Protein AF-A0A7V7E5R6-F1 (afdb_monomer)

pLDDT: mean 92.0, std 6.44, range [55.88, 97.94]

Structure (mmCIF, N/CA/C/O backbone):
data_AF-A0A7V7E5R6-F1
#
_entry.id   AF-A0A7V7E5R6-F1
#
loop_
_atom_site.group_PDB
_atom_site.id
_atom_site.type_symbol
_atom_site.label_atom_id
_atom_site.label_alt_id
_atom_site.label_comp_id
_atom_site.label_asym_id
_atom_site.label_entity_id
_atom_site.label_seq_id
_atom_site.pdbx_PDB_ins_code
_atom_site.Cartn_x
_atom_site.Cartn_y
_atom_site.Cartn_z
_atom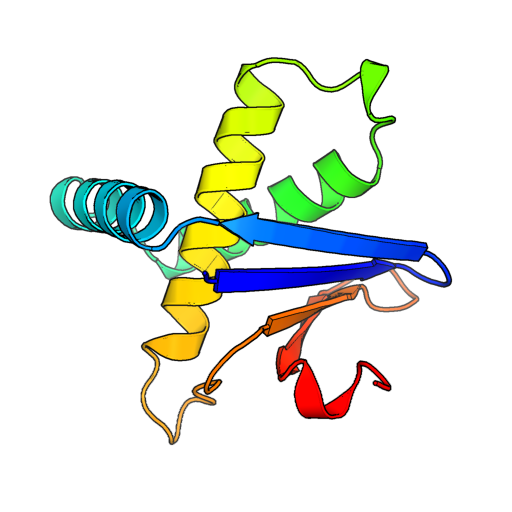_site.occupancy
_atom_site.B_iso_or_equiv
_atom_site.auth_seq_id
_atom_site.auth_comp_id
_atom_site.auth_asym_id
_atom_site.auth_atom_id
_atom_site.pdbx_PDB_model_num
ATOM 1 N N . MET A 1 1 ? 3.919 -10.373 8.459 1.00 89.12 1 MET A N 1
ATOM 2 C CA . MET A 1 1 ? 4.448 -9.548 7.360 1.00 89.12 1 MET A CA 1
ATOM 3 C C . MET A 1 1 ? 3.333 -9.365 6.356 1.00 89.12 1 MET A C 1
ATOM 5 O O . MET A 1 1 ? 2.629 -10.332 6.068 1.00 89.12 1 MET A O 1
ATOM 9 N N . LYS A 1 2 ? 3.126 -8.128 5.912 1.00 93.62 2 LYS A N 1
ATOM 10 C CA . LYS A 1 2 ? 2.133 -7.738 4.912 1.00 93.62 2 LYS A CA 1
ATOM 11 C C . LYS A 1 2 ? 2.857 -7.465 3.608 1.00 93.62 2 LYS A C 1
ATOM 13 O O . LYS A 1 2 ? 3.889 -6.796 3.639 1.00 93.62 2 LYS A O 1
ATOM 18 N N . THR A 1 3 ? 2.325 -7.952 2.495 1.00 96.00 3 THR A N 1
ATOM 19 C CA . THR A 1 3 ? 2.959 -7.741 1.195 1.00 96.00 3 THR A CA 1
ATOM 20 C C . THR A 1 3 ? 1.998 -7.085 0.216 1.00 96.00 3 THR A C 1
ATOM 22 O O . THR A 1 3 ? 0.843 -7.499 0.067 1.00 96.00 3 THR A O 1
ATOM 25 N N . VAL A 1 4 ? 2.501 -6.051 -0.456 1.00 95.38 4 VAL A N 1
ATOM 26 C CA . VAL A 1 4 ? 1.846 -5.410 -1.596 1.00 95.38 4 VAL A CA 1
ATOM 27 C C . VAL A 1 4 ? 2.807 -5.442 -2.771 1.00 95.38 4 VAL A C 1
ATOM 29 O O . VAL A 1 4 ? 3.980 -5.105 -2.636 1.00 95.38 4 VAL A O 1
ATOM 32 N N . TYR A 1 5 ? 2.303 -5.842 -3.927 1.00 95.19 5 TYR A N 1
ATOM 33 C CA . TYR A 1 5 ? 3.023 -5.775 -5.188 1.00 95.19 5 TYR A CA 1
ATOM 34 C C . TYR A 1 5 ? 2.467 -4.631 -6.027 1.00 95.19 5 TYR A C 1
ATOM 36 O O . TYR A 1 5 ? 1.256 -4.403 -6.024 1.00 95.19 5 TYR A O 1
ATOM 44 N N . PHE A 1 6 ? 3.323 -3.966 -6.792 1.00 93.94 6 PHE A N 1
ATOM 45 C CA . PHE A 1 6 ? 2.917 -3.028 -7.834 1.00 93.94 6 PHE A CA 1
ATOM 46 C C . PHE A 1 6 ? 3.435 -3.522 -9.184 1.00 93.94 6 PHE A C 1
ATOM 48 O O . PHE A 1 6 ? 4.587 -3.943 -9.286 1.00 93.94 6 PHE A O 1
ATOM 55 N N . LYS A 1 7 ? 2.581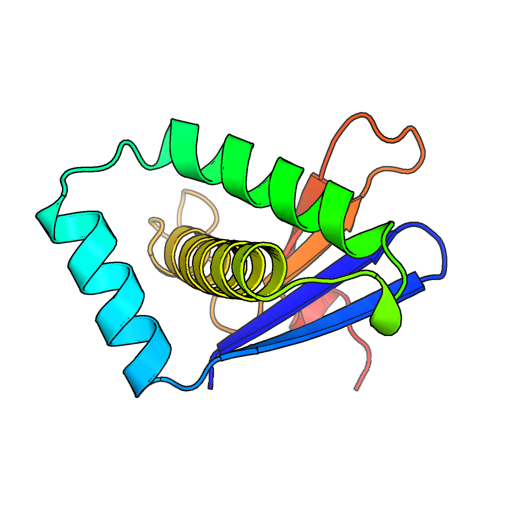 -3.519 -10.209 1.00 92.44 7 LYS A N 1
ATOM 56 C CA . LYS A 1 7 ? 2.904 -3.936 -11.576 1.00 92.44 7 LYS A CA 1
ATOM 57 C C . LYS A 1 7 ? 2.579 -2.827 -12.556 1.00 92.44 7 LYS A C 1
ATOM 59 O O . LYS A 1 7 ? 1.441 -2.367 -12.593 1.00 92.44 7 LYS A O 1
ATOM 64 N N . SER A 1 8 ? 3.551 -2.483 -13.394 1.00 89.31 8 SER A N 1
ATOM 65 C CA . SER A 1 8 ? 3.378 -1.557 -14.514 1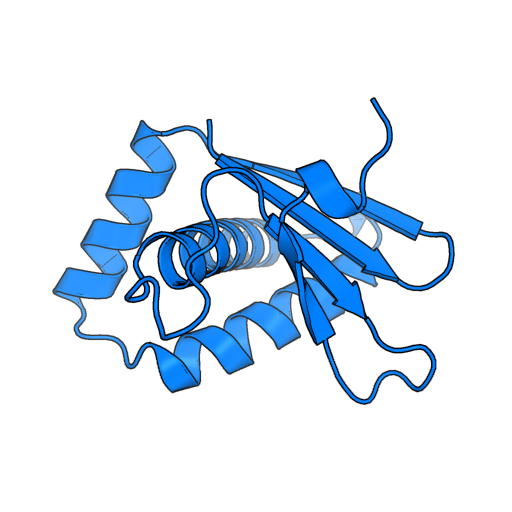.00 89.31 8 SER A CA 1
ATOM 66 C C . SER A 1 8 ? 4.110 -2.097 -15.741 1.00 89.31 8 SER A C 1
ATOM 68 O O . SER A 1 8 ? 5.336 -2.231 -15.752 1.00 89.31 8 SER A O 1
ATOM 70 N N . GLY A 1 9 ? 3.350 -2.480 -16.771 1.00 86.38 9 GLY A N 1
ATOM 71 C CA . GLY A 1 9 ? 3.892 -3.180 -17.937 1.00 86.38 9 GLY A CA 1
ATOM 72 C C . GLY A 1 9 ? 4.632 -4.466 -17.546 1.00 86.38 9 GLY A C 1
ATOM 73 O O . GLY A 1 9 ? 4.048 -5.363 -16.941 1.00 86.38 9 GLY A O 1
ATOM 74 N N . ASP A 1 10 ? 5.919 -4.546 -17.893 1.00 86.06 10 ASP A N 1
ATOM 75 C CA . ASP A 1 10 ? 6.795 -5.681 -17.562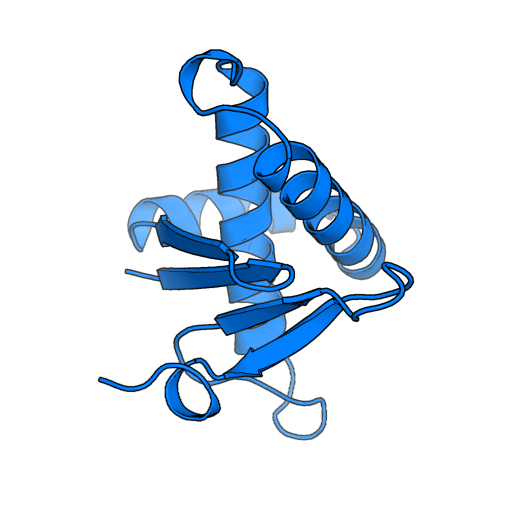 1.00 86.06 10 ASP A CA 1
ATOM 76 C C . ASP A 1 10 ? 7.519 -5.524 -16.206 1.00 86.06 10 ASP A C 1
ATOM 78 O O . ASP A 1 10 ? 8.265 -6.419 -15.801 1.00 86.06 10 ASP A O 1
ATOM 82 N N . ALA A 1 11 ? 7.351 -4.389 -15.519 1.00 87.38 11 ALA A N 1
ATOM 83 C CA . ALA A 1 11 ? 7.997 -4.113 -14.240 1.00 87.38 11 ALA A CA 1
ATOM 84 C C . ALA A 1 11 ? 7.132 -4.571 -13.054 1.00 87.38 11 ALA A C 1
ATOM 86 O O . ALA A 1 11 ? 5.902 -4.477 -13.080 1.00 87.38 11 ALA A O 1
ATOM 87 N N . GLU A 1 12 ? 7.795 -5.061 -12.004 1.00 91.31 12 GLU A N 1
ATOM 88 C CA . GLU A 1 12 ? 7.177 -5.526 -10.763 1.00 91.31 12 GLU A CA 1
ATOM 89 C C . GLU A 1 12 ? 8.006 -5.046 -9.567 1.00 91.31 12 GLU A C 1
ATOM 91 O O . GLU A 1 12 ? 9.219 -5.257 -9.518 1.00 91.31 12 GLU A O 1
ATOM 96 N N . TRP A 1 13 ? 7.330 -4.449 -8.590 1.00 92.19 13 TRP A N 1
ATOM 97 C CA . TRP A 1 13 ? 7.892 -4.062 -7.302 1.00 92.19 13 TRP A CA 1
ATOM 98 C C . TRP A 1 13 ? 7.187 -4.833 -6.193 1.00 92.19 13 TRP A C 1
ATOM 100 O O . TRP A 1 13 ? 5.976 -5.059 -6.256 1.00 92.19 13 TRP A O 1
ATOM 110 N N . LYS A 1 14 ? 7.946 -5.229 -5.170 1.00 94.38 14 LYS A N 1
ATOM 111 C CA . LYS A 1 14 ? 7.445 -5.938 -3.993 1.00 94.38 14 LYS A CA 1
ATOM 112 C C . LYS A 1 14 ? 7.763 -5.123 -2.748 1.00 94.38 14 LYS A C 1
ATOM 114 O O . LYS A 1 14 ? 8.932 -4.891 -2.452 1.00 94.38 14 LYS A O 1
ATOM 119 N N . TYR A 1 15 ? 6.727 -4.775 -2.000 1.00 93.94 15 TYR A N 1
ATOM 120 C CA . TYR A 1 15 ? 6.827 -4.052 -0.740 1.00 93.94 15 TYR A CA 1
ATOM 121 C C . TYR A 1 15 ? 6.425 -4.966 0.410 1.00 93.94 15 TYR A C 1
ATOM 123 O O . TYR A 1 15 ? 5.394 -5.641 0.350 1.00 93.94 15 TYR A O 1
ATOM 131 N N . GLU A 1 16 ? 7.243 -4.997 1.457 1.00 95.56 16 GLU A N 1
ATOM 132 C CA . GLU A 1 16 ? 7.031 -5.827 2.640 1.00 95.56 16 GLU A CA 1
ATOM 133 C C . GLU A 1 16 ? 7.031 -4.950 3.886 1.00 95.56 16 GLU A C 1
ATOM 135 O O . GLU A 1 16 ? 7.962 -4.180 4.098 1.00 95.56 16 GLU A O 1
ATOM 140 N N . ILE A 1 17 ? 5.990 -5.089 4.707 1.00 95.12 17 ILE A N 1
ATOM 141 C CA . ILE A 1 17 ? 5.840 -4.351 5.964 1.00 95.12 17 ILE A CA 1
ATOM 142 C C . ILE A 1 17 ? 5.714 -5.340 7.117 1.00 95.12 17 ILE A C 1
ATOM 144 O O . ILE A 1 17 ? 4.970 -6.330 7.048 1.00 95.12 17 ILE A O 1
ATOM 148 N N . ASP A 1 18 ? 6.446 -5.076 8.194 1.00 96.56 18 ASP A N 1
ATOM 149 C CA . ASP A 1 18 ? 6.357 -5.862 9.417 1.00 96.56 18 ASP A CA 1
ATOM 150 C C . ASP A 1 18 ? 5.021 -5.636 10.136 1.00 96.56 18 ASP A C 1
ATOM 152 O O . ASP A 1 18 ? 4.443 -4.554 10.107 1.00 96.56 18 ASP A O 1
ATOM 156 N N . ASP A 1 19 ? 4.511 -6.669 10.814 1.00 95.31 19 ASP A N 1
ATOM 157 C CA . ASP A 1 19 ? 3.172 -6.593 11.419 1.00 95.31 19 ASP A CA 1
ATOM 158 C C . ASP A 1 19 ? 3.085 -5.502 12.506 1.00 95.31 19 ASP A C 1
ATOM 160 O O . ASP A 1 19 ? 2.069 -4.825 12.613 1.00 95.31 19 ASP A O 1
ATOM 164 N N . GLU A 1 20 ? 4.156 -5.294 13.280 1.00 96.38 20 GLU A N 1
ATOM 165 C CA . GLU A 1 20 ? 4.199 -4.250 14.314 1.00 96.38 20 GLU A CA 1
ATOM 166 C C . GLU A 1 20 ? 4.195 -2.836 13.714 1.00 96.38 20 GLU A C 1
ATOM 168 O O . GLU A 1 20 ? 3.501 -1.958 14.222 1.00 96.38 20 GLU A O 1
ATOM 173 N N . GLU A 1 21 ? 4.944 -2.619 12.633 1.00 96.38 21 GLU A N 1
ATOM 174 C CA . GLU A 1 21 ? 4.991 -1.337 11.926 1.00 96.38 21 GLU A CA 1
ATOM 175 C C . GLU A 1 21 ? 3.647 -1.030 11.258 1.00 96.38 21 GLU A C 1
ATOM 177 O O . GLU A 1 21 ? 3.105 0.064 11.418 1.00 96.38 21 GLU A O 1
ATOM 182 N N . HIS A 1 22 ? 3.059 -2.029 10.596 1.00 97.31 22 HIS A N 1
ATOM 183 C CA . HIS A 1 22 ? 1.722 -1.934 10.025 1.00 97.31 22 HIS A CA 1
ATOM 184 C C . HIS A 1 22 ? 0.691 -1.491 11.068 1.00 97.31 22 HIS A C 1
ATOM 186 O O . HIS A 1 22 ? -0.019 -0.506 10.860 1.00 97.31 22 HIS A O 1
ATOM 192 N N . ASP A 1 23 ? 0.635 -2.186 12.207 1.00 97.56 23 ASP A N 1
ATOM 193 C CA . ASP A 1 23 ? -0.329 -1.895 13.268 1.00 97.56 23 ASP A CA 1
ATOM 194 C C . ASP A 1 23 ? -0.154 -0.467 13.821 1.00 97.56 23 ASP A C 1
ATOM 196 O O . ASP A 1 23 ? -1.146 0.211 14.094 1.00 97.56 23 ASP A O 1
ATOM 200 N N . GLN A 1 24 ? 1.08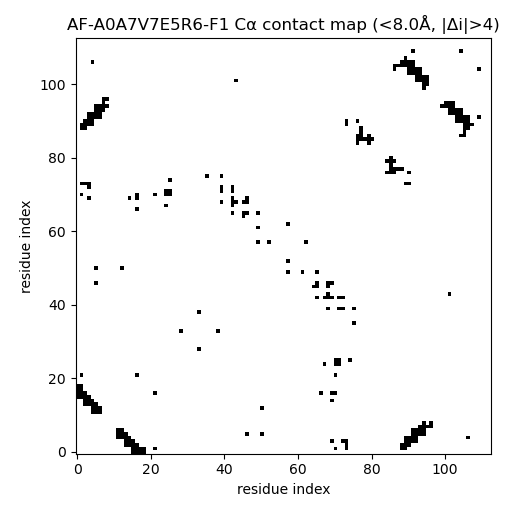7 0.020 13.949 1.00 97.56 24 GLN A N 1
ATOM 201 C CA . GLN A 1 24 ? 1.373 1.388 14.399 1.00 97.56 24 GLN A CA 1
ATOM 202 C C . GLN A 1 24 ? 0.886 2.444 13.400 1.00 97.56 24 GLN A C 1
ATOM 204 O O . GLN A 1 24 ? 0.241 3.412 13.806 1.00 97.56 24 GLN A O 1
ATOM 209 N N . ILE A 1 25 ? 1.154 2.244 12.107 1.00 97.50 25 ILE A N 1
ATOM 210 C CA . ILE A 1 25 ? 0.726 3.157 11.038 1.00 97.50 25 ILE A CA 1
ATOM 211 C C . ILE A 1 25 ? -0.801 3.240 10.992 1.00 97.50 25 ILE A C 1
ATOM 213 O O . ILE A 1 25 ? -1.369 4.331 11.039 1.00 97.50 25 ILE A O 1
ATOM 217 N N . ILE A 1 26 ? -1.477 2.089 10.950 1.00 97.50 26 ILE A N 1
ATOM 218 C CA . ILE A 1 26 ? -2.939 2.041 10.858 1.00 97.50 26 ILE A CA 1
ATOM 219 C C . ILE A 1 26 ? -3.593 2.651 12.096 1.00 97.50 26 ILE A C 1
ATOM 221 O O . ILE A 1 26 ? -4.578 3.379 11.971 1.00 97.50 26 ILE A O 1
ATOM 225 N N . GLN A 1 27 ? -3.045 2.399 13.288 1.00 97.44 27 GLN A N 1
ATOM 226 C CA . GLN A 1 27 ? -3.549 3.022 14.507 1.00 97.44 27 GLN A CA 1
ATOM 227 C C . GLN A 1 27 ? -3.439 4.553 14.439 1.00 97.44 27 GLN A C 1
ATOM 229 O O . GLN A 1 27 ? -4.400 5.231 14.793 1.00 97.44 27 GLN A O 1
ATOM 234 N N . GLY A 1 28 ? -2.323 5.088 13.930 1.00 96.94 28 GLY A N 1
ATOM 235 C CA . GLY A 1 28 ? -2.150 6.528 13.714 1.00 96.94 28 GLY A CA 1
ATOM 236 C C . GLY A 1 28 ? -3.201 7.117 12.770 1.00 96.94 28 GLY A C 1
ATOM 237 O O . GLY A 1 28 ? -3.875 8.078 13.126 1.00 96.94 28 GLY A O 1
ATOM 238 N N . ILE A 1 29 ? -3.419 6.479 11.616 1.00 95.75 29 ILE A N 1
ATOM 239 C CA . ILE A 1 29 ? -4.421 6.903 10.621 1.00 95.75 29 ILE A CA 1
ATOM 240 C C . ILE A 1 29 ? -5.838 6.917 11.219 1.00 95.75 29 ILE A C 1
ATOM 242 O O . ILE A 1 29 ? -6.620 7.841 10.986 1.00 95.75 29 ILE A O 1
ATOM 246 N N . ILE A 1 30 ? -6.187 5.891 12.003 1.00 95.25 30 ILE A N 1
ATOM 247 C CA . ILE A 1 30 ? -7.497 5.797 12.661 1.00 95.25 30 ILE A CA 1
ATOM 248 C C . ILE A 1 30 ? -7.662 6.894 13.717 1.00 95.25 30 ILE A C 1
ATOM 250 O O . ILE A 1 30 ? -8.735 7.496 13.802 1.00 95.25 30 ILE A O 1
ATOM 254 N N . ASP A 1 31 ? -6.629 7.143 14.523 1.00 96.75 31 ASP A N 1
ATOM 255 C CA . ASP A 1 31 ? -6.670 8.139 15.596 1.00 96.75 31 ASP A CA 1
ATOM 256 C C . ASP A 1 31 ? -6.768 9.572 15.053 1.00 96.75 31 ASP A C 1
ATOM 258 O O . ASP A 1 31 ? -7.458 10.406 15.650 1.00 96.75 31 ASP A O 1
ATOM 262 N N . ASP A 1 32 ? -6.158 9.835 13.896 1.00 95.06 32 ASP A N 1
ATOM 263 C CA . ASP A 1 32 ? -6.235 11.121 13.198 1.00 95.06 32 ASP A CA 1
ATOM 264 C C . ASP A 1 32 ? -7.595 11.351 12.513 1.00 95.06 32 ASP A C 1
ATOM 266 O O . ASP A 1 32 ? -7.966 12.491 12.219 1.00 95.06 32 ASP A O 1
ATOM 270 N N . GLY A 1 33 ? -8.394 10.292 12.334 1.00 92.62 33 GLY A N 1
ATOM 271 C CA . GLY A 1 33 ? -9.727 10.370 11.736 1.00 92.62 33 GLY A CA 1
ATOM 272 C C . GLY A 1 33 ? -9.698 10.639 10.231 1.00 92.62 33 GLY A C 1
ATOM 273 O O . GLY A 1 33 ? -10.605 11.300 9.719 1.00 92.62 33 GLY A O 1
ATOM 274 N N . THR A 1 34 ? -8.661 10.152 9.550 1.00 93.19 34 THR A N 1
ATOM 275 C CA . THR A 1 34 ? -8.443 10.313 8.108 1.00 93.19 34 THR A CA 1
ATOM 276 C C . THR A 1 34 ? -9.614 9.768 7.283 1.00 93.19 34 THR A C 1
ATOM 278 O O . THR A 1 34 ? -10.233 8.763 7.646 1.00 93.19 34 THR A O 1
ATOM 281 N N . ASP A 1 35 ? -9.919 10.418 6.156 1.00 95.12 35 ASP A N 1
ATOM 282 C CA . ASP A 1 35 ? -10.871 9.897 5.174 1.00 95.12 35 ASP A CA 1
ATOM 283 C C . ASP A 1 35 ? -10.211 8.779 4.355 1.00 95.12 35 ASP A C 1
ATOM 285 O O . ASP A 1 35 ? -9.227 8.990 3.652 1.00 95.12 35 ASP A O 1
ATOM 289 N N . PHE A 1 36 ? -10.739 7.561 4.471 1.00 94.19 36 PHE A N 1
ATOM 290 C CA . PHE A 1 36 ? -10.143 6.380 3.847 1.00 94.19 36 PHE A CA 1
ATOM 291 C C . PHE A 1 36 ? -10.350 6.341 2.328 1.00 94.19 36 PHE A C 1
ATOM 293 O O . PHE A 1 36 ? -9.605 5.641 1.649 1.00 94.19 36 PHE A O 1
ATOM 300 N N . GLU A 1 37 ? -11.372 7.012 1.788 1.00 93.19 37 GLU A N 1
ATOM 301 C CA . GLU A 1 37 ? -11.574 7.059 0.334 1.00 93.19 37 GLU A CA 1
ATOM 302 C C . GLU A 1 37 ? -10.553 8.004 -0.307 1.00 93.19 37 GLU A C 1
ATOM 304 O O . GLU A 1 37 ? -9.875 7.605 -1.250 1.00 93.19 37 GLU A O 1
ATOM 309 N N . GLU A 1 38 ? -10.369 9.195 0.268 1.00 94.19 38 GLU A N 1
ATOM 310 C CA . GLU A 1 38 ? -9.342 10.158 -0.161 1.00 94.19 38 GLU A CA 1
ATOM 311 C C . GLU A 1 38 ? -7.935 9.564 -0.009 1.00 94.19 38 GLU A C 1
ATOM 313 O O . GLU A 1 38 ? -7.165 9.533 -0.966 1.00 94.19 38 GLU A O 1
ATOM 318 N N . MET A 1 39 ? -7.641 8.964 1.149 1.00 96.12 39 MET A N 1
ATOM 319 C CA . MET A 1 39 ? -6.340 8.344 1.400 1.00 96.12 39 MET A CA 1
ATOM 320 C C . MET A 1 39 ? -6.043 7.176 0.452 1.00 96.12 39 MET A C 1
ATOM 322 O O . MET A 1 39 ? -4.880 6.937 0.133 1.00 96.12 39 MET A O 1
ATOM 326 N N . LEU A 1 40 ? -7.058 6.438 -0.014 1.00 95.81 40 LEU A N 1
ATOM 327 C CA . LEU A 1 40 ? -6.854 5.386 -1.012 1.00 95.81 40 LEU A CA 1
ATOM 328 C C . LEU A 1 40 ? -6.416 5.969 -2.352 1.00 95.81 40 LEU A C 1
ATOM 330 O O . LEU A 1 40 ? -5.476 5.448 -2.946 1.00 95.81 40 LEU A O 1
ATOM 334 N N . GLU A 1 41 ? -7.093 7.015 -2.824 1.00 94.38 41 GLU A N 1
ATOM 335 C CA . GLU A 1 41 ? -6.751 7.677 -4.085 1.00 94.38 41 GLU A CA 1
ATOM 336 C C . GLU A 1 41 ? -5.329 8.253 -4.026 1.00 94.38 41 GLU A C 1
ATOM 338 O O . GLU A 1 41 ? -4.518 7.957 -4.905 1.00 94.38 41 GLU A O 1
ATOM 343 N N . GLU A 1 42 ? -4.995 8.959 -2.943 1.00 95.38 42 GLU A N 1
ATOM 344 C CA . GLU A 1 42 ? -3.653 9.505 -2.705 1.00 95.38 42 GLU A CA 1
ATOM 345 C C . GLU A 1 42 ? -2.586 8.405 -2.618 1.00 95.38 42 GLU A C 1
ATOM 347 O O . GLU A 1 42 ? -1.551 8.492 -3.272 1.00 95.38 42 GLU A O 1
ATOM 352 N N . SER A 1 43 ? -2.842 7.322 -1.875 1.00 96.56 43 SER A N 1
ATOM 353 C CA . SER A 1 43 ? -1.877 6.221 -1.717 1.00 96.56 43 SER A CA 1
ATOM 354 C C . SER A 1 43 ? -1.565 5.523 -3.046 1.00 96.56 43 SER A C 1
ATOM 356 O O . SER A 1 43 ? -0.445 5.054 -3.262 1.00 96.56 43 SER A O 1
ATOM 358 N N . LEU A 1 44 ? -2.553 5.420 -3.943 1.00 94.25 44 LEU A N 1
ATOM 359 C CA . LEU A 1 44 ? -2.354 4.856 -5.279 1.00 94.25 44 LEU A CA 1
ATOM 360 C C . LEU A 1 44 ? -1.536 5.796 -6.174 1.00 94.25 44 LEU A C 1
ATOM 362 O O . LEU A 1 44 ? -0.694 5.313 -6.932 1.00 94.25 44 LEU A O 1
ATOM 366 N N . GLU A 1 45 ? -1.759 7.109 -6.081 1.00 93.06 45 GLU A N 1
ATOM 367 C CA . GLU A 1 45 ? -0.959 8.121 -6.785 1.00 93.06 45 GLU A CA 1
ATOM 368 C C . GLU A 1 45 ? 0.495 8.114 -6.298 1.00 93.06 45 GLU A C 1
ATOM 370 O O . GLU A 1 45 ? 1.404 7.982 -7.115 1.00 93.06 45 GLU A O 1
ATOM 375 N N . ILE A 1 46 ? 0.713 8.112 -4.979 1.00 93.94 46 ILE A N 1
ATOM 376 C CA . ILE A 1 46 ? 2.043 8.030 -4.359 1.00 93.94 46 ILE A CA 1
ATOM 377 C C . ILE A 1 46 ? 2.801 6.795 -4.850 1.00 93.94 46 ILE A C 1
ATOM 379 O O . ILE A 1 46 ? 3.943 6.899 -5.292 1.00 93.94 46 ILE A O 1
ATOM 383 N N . LEU A 1 47 ? 2.181 5.610 -4.814 1.00 92.44 47 LEU A N 1
ATOM 384 C CA . LEU A 1 47 ? 2.853 4.394 -5.277 1.00 92.44 47 LEU A CA 1
ATOM 385 C C . LEU A 1 47 ? 3.211 4.440 -6.759 1.00 92.44 47 LEU A C 1
ATOM 387 O O . LEU A 1 47 ? 4.265 3.935 -7.146 1.00 92.44 47 LEU A O 1
ATOM 391 N N . ARG A 1 48 ? 2.358 5.052 -7.580 1.00 90.19 48 ARG A N 1
ATOM 392 C CA . ARG A 1 48 ? 2.645 5.244 -8.998 1.00 90.19 48 ARG A CA 1
ATOM 393 C C . ARG A 1 48 ? 3.849 6.161 -9.190 1.00 90.19 48 ARG A C 1
ATOM 395 O O . ARG A 1 48 ? 4.769 5.784 -9.915 1.00 90.19 48 ARG A O 1
ATOM 402 N N . ASP A 1 49 ? 3.863 7.311 -8.528 1.00 90.56 49 ASP A N 1
ATOM 403 C CA . ASP A 1 49 ? 4.951 8.283 -8.631 1.00 90.56 49 ASP A CA 1
ATOM 404 C C . ASP A 1 49 ? 6.275 7.680 -8.157 1.00 90.56 49 ASP A C 1
ATOM 406 O O . ASP A 1 49 ? 7.280 7.756 -8.862 1.00 90.56 49 ASP A O 1
ATOM 410 N N . ILE A 1 50 ? 6.257 6.974 -7.026 1.00 90.69 50 ILE A N 1
ATOM 411 C CA . ILE A 1 50 ? 7.446 6.329 -6.470 1.00 90.69 50 ILE A CA 1
ATOM 412 C C . ILE A 1 50 ? 7.937 5.177 -7.350 1.00 90.69 50 ILE A C 1
ATOM 414 O O . ILE A 1 50 ? 9.140 5.007 -7.514 1.00 90.69 50 ILE A O 1
ATOM 418 N N . SER A 1 51 ? 7.042 4.400 -7.969 1.00 86.25 51 SER A N 1
ATOM 419 C CA . SER A 1 51 ? 7.454 3.340 -8.904 1.00 86.25 51 SER A CA 1
ATOM 420 C C . SER A 1 51 ? 8.187 3.877 -10.142 1.00 86.25 51 SER A C 1
ATOM 422 O O . SER A 1 51 ? 8.922 3.137 -10.796 1.00 86.25 51 SER A O 1
ATOM 424 N N . ALA A 1 52 ? 8.002 5.161 -10.464 1.00 86.56 52 ALA A N 1
ATOM 425 C CA . ALA A 1 52 ? 8.687 5.826 -11.562 1.00 86.56 52 ALA A CA 1
ATOM 426 C C . ALA A 1 52 ? 10.055 6.414 -11.166 1.00 86.56 52 ALA A C 1
ATOM 428 O O . ALA A 1 52 ? 10.802 6.813 -12.063 1.00 86.56 52 ALA A O 1
ATOM 429 N N . LEU A 1 53 ? 10.381 6.471 -9.868 1.00 87.31 53 LEU A N 1
ATOM 430 C CA . LEU A 1 53 ? 11.673 6.933 -9.358 1.00 87.31 53 LEU A CA 1
ATOM 431 C C . LEU A 1 53 ? 12.701 5.796 -9.342 1.00 87.31 53 LEU A C 1
ATOM 433 O O . LEU A 1 53 ? 12.373 4.632 -9.093 1.00 87.31 53 LEU A O 1
ATOM 437 N N . GLU A 1 54 ? 13.969 6.132 -9.584 1.00 84.25 54 GLU A N 1
ATOM 438 C CA . GLU A 1 54 ? 15.067 5.202 -9.301 1.00 84.25 54 GLU A CA 1
ATOM 439 C C . GLU A 1 54 ? 15.304 5.116 -7.777 1.00 84.25 54 GLU A C 1
ATOM 441 O O . GLU A 1 54 ? 15.074 6.074 -7.039 1.00 84.25 54 GLU A O 1
ATOM 446 N N . GLU A 1 55 ? 15.767 3.964 -7.272 1.00 77.00 55 GLU A N 1
ATOM 447 C CA . GLU A 1 55 ? 15.941 3.746 -5.821 1.00 77.00 55 GLU A CA 1
ATOM 448 C C . GLU A 1 55 ? 16.886 4.768 -5.156 1.00 77.00 55 GLU A C 1
ATOM 450 O O . GLU A 1 55 ? 16.738 5.064 -3.973 1.00 77.00 55 GLU A O 1
ATOM 455 N N . ASP A 1 56 ? 17.869 5.305 -5.885 1.00 86.38 56 ASP A N 1
ATOM 456 C CA . ASP A 1 56 ? 18.802 6.322 -5.389 1.00 86.38 56 ASP A CA 1
ATOM 457 C C . ASP A 1 56 ? 18.274 7.761 -5.493 1.00 86.38 56 ASP A C 1
ATOM 459 O O . ASP A 1 56 ? 18.919 8.683 -4.983 1.00 86.38 56 ASP A O 1
ATOM 463 N N . GLU A 1 57 ? 17.108 7.949 -6.114 1.00 90.25 57 GLU A N 1
ATOM 464 C CA . GLU A 1 57 ? 16.391 9.224 -6.172 1.00 90.25 57 GLU A CA 1
ATOM 465 C C . GLU A 1 57 ? 15.397 9.391 -5.015 1.00 90.25 57 GLU A C 1
ATOM 467 O O . GLU A 1 57 ? 15.045 10.527 -4.708 1.00 90.25 57 GLU A O 1
ATOM 472 N N . MET A 1 58 ? 15.002 8.298 -4.348 1.00 90.62 58 MET A N 1
ATOM 473 C CA . MET A 1 58 ? 14.078 8.331 -3.211 1.00 90.62 58 MET A CA 1
ATOM 474 C C . MET A 1 58 ? 14.719 8.952 -1.969 1.00 90.62 58 MET A C 1
ATOM 476 O O . MET A 1 58 ? 15.715 8.440 -1.437 1.00 90.62 58 MET A O 1
ATOM 480 N N . ASP A 1 59 ? 14.107 10.014 -1.452 1.00 93.06 59 ASP A N 1
ATOM 481 C CA . ASP A 1 59 ? 14.492 10.594 -0.172 1.00 93.06 59 ASP A CA 1
ATOM 482 C C . ASP A 1 59 ? 13.776 9.933 1.025 1.00 93.06 59 ASP A C 1
ATOM 484 O O . ASP A 1 59 ? 13.116 8.898 0.903 1.00 93.06 59 ASP A O 1
ATOM 488 N N . GLU A 1 60 ? 14.022 10.451 2.232 1.00 93.50 60 GLU A N 1
ATOM 489 C CA . GLU A 1 60 ? 13.425 9.910 3.461 1.00 93.50 60 GLU A CA 1
ATOM 490 C C . GLU A 1 60 ? 11.905 10.118 3.492 1.00 93.50 60 GLU A C 1
ATOM 492 O O . GLU A 1 60 ? 11.191 9.242 3.978 1.00 93.50 60 GLU A O 1
ATOM 497 N N . ASP A 1 61 ? 11.413 11.232 2.945 1.00 94.44 61 ASP A N 1
ATOM 498 C CA . ASP A 1 61 ? 9.986 11.540 2.923 1.00 94.44 61 ASP A CA 1
ATOM 499 C C . ASP A 1 61 ? 9.275 10.604 1.927 1.00 94.44 61 ASP A C 1
ATOM 501 O O . ASP A 1 61 ? 8.269 9.992 2.287 1.00 94.44 61 ASP A O 1
ATOM 505 N N . ASP A 1 62 ? 9.867 10.353 0.751 1.00 94.38 62 ASP A N 1
ATOM 506 C CA . ASP A 1 62 ? 9.343 9.384 -0.228 1.00 94.38 62 ASP A CA 1
ATOM 507 C C . ASP A 1 62 ? 9.222 7.968 0.366 1.00 94.38 62 ASP A C 1
ATOM 509 O O . ASP A 1 62 ? 8.244 7.249 0.145 1.00 94.38 62 ASP A O 1
ATOM 513 N N . GLN A 1 63 ? 10.219 7.538 1.145 1.00 92.75 63 GLN A N 1
ATOM 514 C CA . GLN A 1 63 ? 10.209 6.222 1.794 1.00 92.75 63 GLN A CA 1
ATOM 515 C C . GLN A 1 63 ? 9.111 6.117 2.858 1.00 92.75 63 GLN A C 1
ATOM 517 O O . GLN A 1 63 ? 8.460 5.073 2.984 1.00 92.75 63 GLN A O 1
ATOM 522 N N . ILE A 1 64 ? 8.891 7.190 3.620 1.00 94.88 64 ILE A N 1
ATOM 523 C CA . ILE A 1 64 ? 7.815 7.264 4.611 1.00 94.88 64 ILE A CA 1
ATOM 524 C C . ILE A 1 64 ? 6.459 7.200 3.903 1.00 94.88 64 ILE A C 1
ATOM 526 O O . ILE A 1 64 ? 5.628 6.365 4.270 1.00 94.88 64 ILE A O 1
ATOM 530 N N . ASP A 1 65 ? 6.258 8.006 2.861 1.00 95.75 65 ASP A N 1
ATOM 531 C CA . ASP A 1 65 ? 5.008 8.060 2.101 1.00 95.75 65 ASP A CA 1
ATOM 532 C C . ASP A 1 65 ? 4.699 6.716 1.426 1.00 95.75 65 ASP A C 1
ATOM 534 O O . ASP A 1 65 ? 3.564 6.231 1.500 1.00 95.75 65 ASP A O 1
ATOM 538 N N . GLN A 1 66 ? 5.709 6.040 0.862 1.00 95.00 66 GLN A N 1
ATOM 539 C CA . GLN A 1 66 ? 5.578 4.669 0.359 1.00 95.00 66 GLN A CA 1
ATOM 540 C C . GLN A 1 66 ? 5.118 3.712 1.459 1.00 95.00 66 GLN A C 1
ATOM 542 O O . GLN A 1 66 ? 4.164 2.957 1.267 1.00 95.00 66 GLN A O 1
ATOM 547 N N . THR A 1 67 ? 5.789 3.726 2.610 1.00 96.31 67 THR A N 1
ATOM 548 C CA . THR A 1 67 ? 5.516 2.788 3.706 1.00 96.31 67 THR A CA 1
ATOM 549 C C . THR A 1 67 ? 4.096 2.969 4.241 1.00 96.31 67 THR A C 1
ATOM 551 O O . THR A 1 67 ? 3.362 1.992 4.424 1.00 96.31 67 THR A O 1
ATOM 554 N N . VAL A 1 68 ? 3.667 4.220 4.428 1.00 97.19 68 VAL A N 1
ATOM 555 C CA . VAL A 1 68 ? 2.303 4.553 4.851 1.00 97.19 68 VAL A CA 1
ATOM 556 C C . VAL A 1 68 ? 1.283 4.100 3.806 1.00 97.19 68 VAL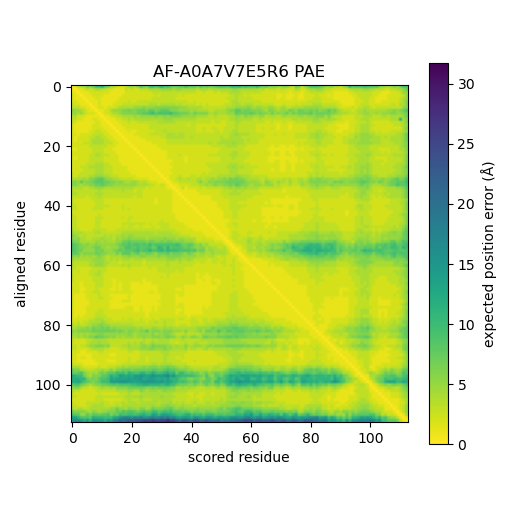 A C 1
ATOM 558 O O . VAL A 1 68 ? 0.326 3.407 4.160 1.00 97.19 68 VAL A O 1
ATOM 561 N N . SER A 1 69 ? 1.518 4.408 2.529 1.00 97.12 69 SER A N 1
ATOM 562 C CA . SER A 1 69 ? 0.627 4.053 1.417 1.00 97.12 69 SER A CA 1
ATOM 563 C C . SER A 1 69 ? 0.461 2.540 1.274 1.00 97.12 69 SER A C 1
ATOM 565 O O . SER A 1 69 ? -0.658 2.032 1.213 1.00 97.12 69 SER A O 1
ATOM 567 N N . VAL A 1 70 ? 1.563 1.786 1.293 1.00 96.69 70 VAL A N 1
ATOM 568 C CA . VAL A 1 70 ? 1.557 0.316 1.220 1.00 96.69 70 VAL A CA 1
ATOM 569 C C . VAL A 1 70 ? 0.805 -0.284 2.406 1.00 96.69 70 VAL A C 1
ATOM 571 O O . VAL A 1 70 ? -0.033 -1.174 2.225 1.00 96.69 70 VAL A O 1
ATOM 574 N N . SER A 1 71 ? 1.071 0.214 3.617 1.00 97.62 71 SER A N 1
ATOM 575 C CA . SER A 1 71 ? 0.406 -0.250 4.835 1.00 97.62 71 SER A CA 1
ATOM 576 C C . SER A 1 71 ? -1.101 -0.015 4.757 1.00 97.62 71 SER A C 1
ATOM 578 O O . SER A 1 71 ? -1.896 -0.935 4.987 1.00 97.62 71 SER A O 1
ATOM 580 N N . PHE A 1 72 ? -1.497 1.196 4.363 1.00 97.94 72 PHE A N 1
ATOM 581 C CA . PHE A 1 72 ? -2.890 1.584 4.225 1.00 97.94 72 PHE A CA 1
ATOM 582 C C . PHE A 1 72 ? -3.614 0.769 3.152 1.00 97.94 72 PHE A C 1
ATOM 584 O O . PHE A 1 72 ? -4.674 0.213 3.431 1.00 97.94 72 PHE A O 1
ATOM 591 N N . ILE A 1 73 ? -3.037 0.626 1.957 1.00 97.38 73 ILE A N 1
ATOM 592 C CA . ILE A 1 7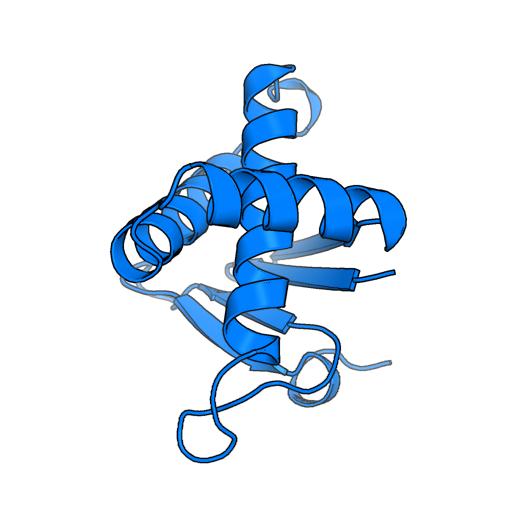3 ? -3.631 -0.142 0.856 1.00 97.38 73 ILE A CA 1
ATOM 593 C C . ILE A 1 73 ? -3.864 -1.591 1.281 1.00 97.38 73 ILE A C 1
ATOM 595 O O . ILE A 1 73 ? -4.971 -2.116 1.114 1.00 97.38 73 ILE A O 1
ATOM 599 N N . TRP A 1 74 ? -2.859 -2.233 1.888 1.00 97.81 74 TRP A N 1
ATOM 600 C CA . TRP A 1 74 ? -3.020 -3.593 2.393 1.00 97.81 74 TRP A CA 1
ATOM 601 C C . TRP A 1 74 ? -4.169 -3.670 3.405 1.00 97.81 74 TRP A C 1
ATOM 603 O O . TRP A 1 74 ? -5.043 -4.537 3.281 1.00 97.81 74 TRP A O 1
ATOM 613 N N . HIS A 1 75 ? -4.196 -2.743 4.374 1.00 97.31 75 HIS A N 1
ATOM 614 C CA . HIS A 1 75 ? -5.231 -2.684 5.405 1.00 97.31 75 HIS A CA 1
ATOM 615 C C . HIS A 1 75 ? -6.623 -2.497 4.812 1.00 97.31 75 HIS A C 1
ATOM 617 O O . HIS A 1 75 ? -7.550 -3.213 5.193 1.00 97.31 75 HIS A O 1
ATOM 623 N N . TYR A 1 76 ? -6.771 -1.546 3.890 1.00 96.94 76 TYR A N 1
ATOM 624 C CA . TYR A 1 76 ? -8.038 -1.170 3.288 1.00 96.94 76 TYR A CA 1
ATOM 625 C C . TYR A 1 76 ? -8.701 -2.399 2.669 1.00 96.94 76 TYR A C 1
ATOM 627 O O . TYR A 1 76 ? -9.772 -2.816 3.118 1.00 96.94 76 TYR A O 1
ATOM 635 N N . PHE A 1 77 ? -8.024 -3.062 1.726 1.00 96.62 77 PHE A N 1
ATOM 636 C CA . PHE A 1 77 ? -8.596 -4.205 1.012 1.00 96.62 77 PHE A CA 1
ATOM 637 C C . PHE A 1 77 ? -8.756 -5.458 1.881 1.00 96.62 77 PHE A C 1
ATOM 639 O O . PHE A 1 77 ? -9.700 -6.220 1.661 1.00 96.62 77 PHE A O 1
ATOM 646 N N . ASN A 1 78 ? -7.913 -5.663 2.899 1.00 96.56 78 ASN A N 1
ATOM 647 C CA . ASN A 1 78 ? -8.078 -6.783 3.835 1.00 96.56 78 ASN A CA 1
ATOM 648 C C . ASN A 1 78 ? -9.194 -6.551 4.875 1.00 96.56 78 ASN A C 1
ATOM 650 O O . ASN A 1 78 ? -9.757 -7.510 5.416 1.00 96.56 78 ASN A O 1
ATOM 654 N N . SER A 1 79 ? -9.575 -5.295 5.122 1.00 95.06 79 SER A N 1
ATOM 655 C CA . SER A 1 79 ? -10.590 -4.926 6.119 1.00 95.06 79 SER A CA 1
ATOM 656 C C . SER A 1 79 ? -11.999 -4.747 5.544 1.00 95.06 79 SER A C 1
ATOM 658 O O . SER A 1 79 ? -12.976 -4.815 6.300 1.00 95.06 79 SER A O 1
ATOM 660 N N . LEU A 1 8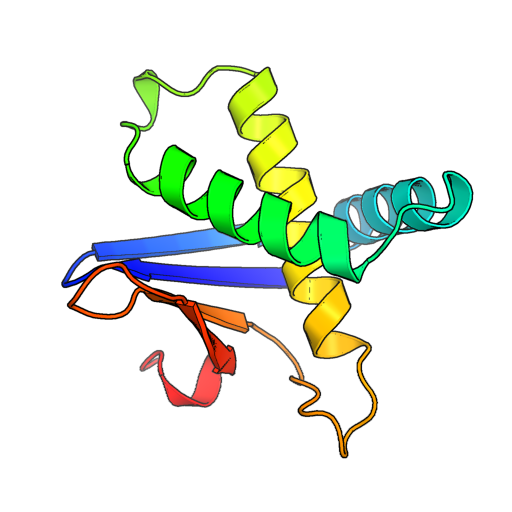0 ? -12.147 -4.584 4.222 1.00 94.50 80 LEU A N 1
ATOM 661 C CA . LEU A 1 80 ? -13.454 -4.465 3.560 1.00 94.50 80 LEU A CA 1
ATOM 662 C C . LEU A 1 80 ? -14.406 -5.620 3.927 1.00 94.50 80 LEU A C 1
ATOM 664 O O . LEU A 1 80 ? -13.963 -6.726 4.222 1.00 94.50 80 LEU A O 1
ATOM 668 N N . PRO A 1 81 ? -15.734 -5.439 3.909 1.00 94.50 81 PRO A N 1
ATOM 669 C CA . PRO A 1 81 ? -16.676 -6.560 3.922 1.00 94.50 81 PRO A CA 1
ATOM 670 C C . PRO A 1 81 ? -16.434 -7.523 2.747 1.00 94.50 81 PRO A C 1
ATOM 672 O O . PRO A 1 81 ? -16.029 -7.095 1.666 1.00 94.50 81 PRO A O 1
ATOM 675 N N . ILE A 1 82 ? -16.720 -8.818 2.924 1.00 89.06 82 ILE A N 1
ATOM 676 C CA . ILE A 1 82 ? -16.488 -9.843 1.883 1.00 89.06 82 ILE A CA 1
ATOM 677 C C . ILE A 1 82 ? -17.226 -9.480 0.588 1.00 89.06 82 ILE A C 1
ATOM 679 O O . ILE A 1 82 ? -16.662 -9.549 -0.499 1.00 89.06 82 ILE A O 1
ATOM 683 N N . GLU A 1 83 ? -18.471 -9.023 0.702 1.00 92.06 83 GLU A N 1
ATOM 684 C CA . GLU A 1 83 ? -19.309 -8.594 -0.419 1.00 92.06 83 GLU A CA 1
ATOM 685 C C . GLU A 1 83 ? -18.807 -7.335 -1.141 1.00 92.06 83 GLU A C 1
ATOM 687 O O . GLU A 1 83 ? -19.278 -7.037 -2.236 1.00 92.06 83 GLU A O 1
ATOM 692 N N . LYS A 1 84 ? -17.863 -6.604 -0.538 1.00 90.62 84 LYS A N 1
ATOM 693 C CA . LYS A 1 84 ? -17.216 -5.423 -1.116 1.00 90.62 84 LYS A CA 1
ATOM 694 C C . LYS A 1 84 ? -15.833 -5.723 -1.705 1.00 90.62 84 LYS A C 1
ATOM 696 O O . LYS A 1 84 ? -15.130 -4.789 -2.062 1.00 90.62 84 LYS A O 1
ATOM 701 N N . GLY A 1 85 ? -15.459 -6.998 -1.828 1.00 88.38 85 GLY A N 1
ATOM 702 C CA . GLY A 1 85 ? -14.202 -7.394 -2.464 1.00 88.38 85 GLY A CA 1
ATOM 703 C C . GLY A 1 85 ? -13.020 -7.484 -1.505 1.00 88.38 85 GLY A C 1
ATOM 704 O O . GLY A 1 85 ? -11.904 -7.168 -1.899 1.00 88.38 85 GLY A O 1
ATOM 705 N N . ARG A 1 86 ? -13.251 -7.923 -0.257 1.00 95.38 86 ARG A N 1
ATOM 706 C CA . ARG A 1 86 ? -12.160 -8.241 0.676 1.00 95.38 86 ARG A CA 1
ATOM 707 C C . ARG A 1 86 ? -11.112 -9.137 0.012 1.00 95.38 86 ARG A C 1
ATOM 709 O O . ARG A 1 86 ? -11.458 -10.206 -0.495 1.00 95.38 86 ARG A O 1
ATOM 716 N N . ILE A 1 87 ? -9.850 -8.747 0.130 1.00 95.50 87 ILE A N 1
ATOM 717 C CA . ILE A 1 87 ? -8.697 -9.599 -0.166 1.00 95.50 87 ILE A CA 1
ATOM 718 C C . ILE A 1 87 ? -8.251 -10.267 1.136 1.00 95.50 87 ILE A C 1
ATOM 720 O O . ILE A 1 87 ? -8.329 -9.666 2.199 1.00 95.50 87 ILE A O 1
ATOM 724 N N . ASP A 1 88 ? -7.855 -11.535 1.069 1.00 91.81 88 ASP A N 1
ATOM 725 C CA . ASP A 1 88 ? -7.297 -12.263 2.212 1.00 91.81 88 ASP A CA 1
ATOM 726 C C . ASP A 1 88 ? -5.837 -12.588 1.902 1.00 91.81 88 ASP A C 1
ATOM 728 O O . ASP A 1 88 ? -5.559 -13.484 1.097 1.00 91.81 88 ASP A O 1
ATOM 732 N N . GLY A 1 89 ? -4.929 -11.815 2.500 1.00 92.88 89 GLY A N 1
ATOM 733 C CA . GLY A 1 89 ? -3.489 -11.931 2.303 1.00 92.88 89 GLY A CA 1
ATOM 734 C C . GLY A 1 89 ? -2.914 -10.827 1.419 1.00 92.88 89 GLY A C 1
ATOM 735 O O . GLY A 1 89 ? -3.322 -9.666 1.499 1.00 92.88 89 GLY A O 1
ATOM 736 N N . ASP A 1 90 ? -1.914 -11.191 0.626 1.00 95.94 90 ASP A N 1
ATOM 737 C CA . ASP A 1 90 ? -1.109 -10.245 -0.144 1.00 95.94 90 ASP A CA 1
ATOM 738 C C . ASP A 1 90 ? -1.905 -9.610 -1.288 1.00 95.94 90 ASP A C 1
ATOM 740 O O . ASP A 1 90 ? -2.751 -10.249 -1.927 1.00 95.94 90 ASP A O 1
ATOM 744 N N . VAL A 1 91 ? -1.617 -8.337 -1.544 1.00 96.12 91 VAL A N 1
ATOM 745 C CA . VAL A 1 91 ? -2.333 -7.498 -2.511 1.00 96.12 91 VAL A CA 1
ATOM 746 C C . VAL A 1 91 ? -1.433 -7.222 -3.711 1.00 96.12 91 VAL A C 1
ATOM 748 O O . VAL A 1 91 ? -0.240 -6.997 -3.551 1.00 96.12 91 VAL A O 1
ATOM 751 N N . VAL A 1 92 ? -1.992 -7.216 -4.917 1.00 95.44 92 VAL A N 1
ATOM 752 C CA . VAL A 1 92 ? -1.308 -6.773 -6.138 1.00 95.44 92 VAL A CA 1
ATOM 753 C C . VAL A 1 92 ? -2.077 -5.605 -6.729 1.00 95.44 92 VAL A C 1
ATOM 755 O O . VAL A 1 92 ? -3.286 -5.693 -6.946 1.00 95.44 92 VAL A O 1
ATOM 758 N N . LEU A 1 93 ? -1.349 -4.538 -7.016 1.00 94.69 93 LEU A N 1
ATOM 759 C CA . LEU A 1 93 ? -1.778 -3.390 -7.792 1.00 94.69 93 LEU A CA 1
ATOM 760 C C . LEU A 1 93 ? -1.254 -3.559 -9.217 1.00 94.69 93 LEU A C 1
ATOM 762 O O . LEU A 1 93 ? -0.066 -3.804 -9.410 1.00 94.69 93 LEU A O 1
ATOM 766 N N . VAL A 1 94 ? -2.133 -3.455 -10.207 1.00 93.19 94 VAL A N 1
ATOM 767 C CA . VAL A 1 94 ? -1.786 -3.557 -11.627 1.00 93.19 94 VAL A CA 1
ATOM 768 C C . VAL A 1 94 ? -2.216 -2.272 -12.310 1.00 93.19 94 VAL A C 1
ATOM 770 O O . VAL A 1 94 ? -3.411 -1.998 -12.393 1.00 93.19 94 VAL A O 1
ATOM 773 N N . GLU A 1 95 ? -1.254 -1.481 -12.771 1.00 90.94 95 GLU A N 1
ATOM 774 C CA . GLU A 1 95 ? -1.523 -0.302 -13.588 1.00 90.94 95 GLU A CA 1
ATOM 775 C C . GLU A 1 95 ? -2.097 -0.731 -14.945 1.00 90.94 95 GLU A C 1
ATOM 777 O O . GLU A 1 95 ? -1.592 -1.653 -15.594 1.00 90.94 95 GLU A O 1
ATOM 782 N N . ASP A 1 96 ? -3.170 -0.066 -15.369 1.00 87.25 96 ASP A N 1
ATOM 783 C CA . ASP A 1 96 ? -3.784 -0.309 -16.670 1.00 87.25 96 ASP A CA 1
ATOM 784 C C . ASP A 1 96 ? -2.836 0.127 -17.807 1.00 87.25 96 ASP A C 1
ATOM 786 O O . ASP A 1 96 ? -2.079 1.089 -17.679 1.00 87.25 96 ASP A O 1
ATOM 790 N N . GLU A 1 97 ? -2.897 -0.542 -18.966 1.00 80.06 97 GLU A N 1
ATOM 791 C CA . GLU A 1 97 ? -1.986 -0.282 -20.101 1.00 80.06 97 GLU A CA 1
ATOM 792 C C . GLU A 1 97 ? -2.057 1.159 -20.646 1.00 80.06 97 GLU A C 1
ATOM 794 O O . GLU A 1 97 ? -1.125 1.628 -21.302 1.00 80.06 97 GLU A O 1
ATOM 799 N N . ASP A 1 98 ? -3.171 1.857 -20.419 1.00 79.00 98 ASP A N 1
ATOM 800 C CA . ASP A 1 98 ? -3.369 3.254 -20.810 1.00 79.00 98 ASP A CA 1
ATOM 801 C C . ASP A 1 98 ? -2.994 4.258 -19.703 1.00 79.00 98 ASP A C 1
ATOM 803 O O . ASP A 1 98 ? -3.079 5.470 -19.922 1.00 79.00 98 ASP A O 1
ATOM 807 N N . GLY A 1 99 ? -2.566 3.764 -18.536 1.00 71.25 99 GLY A N 1
ATOM 808 C CA . GLY A 1 99 ? -2.202 4.553 -17.365 1.00 71.25 99 GLY A CA 1
ATOM 809 C C . GLY A 1 99 ? -3.376 5.305 -16.732 1.00 71.25 99 GLY A C 1
ATOM 810 O O . GLY A 1 99 ? -3.140 6.268 -15.995 1.00 71.25 99 GLY A O 1
ATOM 811 N N . ALA A 1 100 ? -4.624 4.936 -17.050 1.00 75.31 100 ALA A N 1
ATOM 812 C CA . ALA A 1 100 ? -5.821 5.626 -16.571 1.00 75.31 100 ALA A CA 1
ATOM 813 C C . ALA A 1 100 ? -6.334 5.107 -15.218 1.00 75.31 100 ALA A C 1
ATOM 815 O O . ALA A 1 100 ? -7.198 5.748 -14.617 1.00 75.31 100 ALA A O 1
ATOM 816 N N . GLY A 1 101 ? -5.821 3.972 -14.740 1.00 83.00 101 GLY A N 1
ATOM 817 C CA . GLY A 1 101 ? -6.295 3.338 -13.518 1.00 83.00 101 GLY A CA 1
ATOM 818 C C . GLY A 1 101 ? -5.348 2.283 -12.960 1.00 83.00 101 GLY A C 1
ATOM 819 O O . GLY A 1 101 ? -4.343 1.923 -13.574 1.00 83.00 101 GLY A O 1
ATOM 820 N N . VAL A 1 102 ? -5.696 1.806 -11.763 1.00 89.38 102 VAL A N 1
ATOM 821 C CA . VAL A 1 102 ? -5.031 0.698 -11.078 1.00 89.38 102 VAL A CA 1
ATOM 822 C C . VAL A 1 102 ? -6.085 -0.339 -10.704 1.00 89.38 102 VAL A C 1
ATOM 824 O O . VAL A 1 102 ? -7.055 -0.049 -10.002 1.00 89.38 102 VAL A O 1
ATOM 827 N N . SER A 1 103 ? -5.880 -1.566 -11.164 1.00 91.44 103 SER A N 1
ATOM 828 C CA . SER A 1 103 ? -6.656 -2.734 -10.768 1.00 91.44 103 SER A CA 1
ATOM 829 C C . SER A 1 103 ? -6.053 -3.364 -9.510 1.00 91.44 103 SER A C 1
ATOM 831 O O . SER A 1 103 ? -4.842 -3.554 -9.430 1.00 91.44 103 SER A O 1
ATOM 833 N N . VAL A 1 104 ? -6.891 -3.733 -8.536 1.00 92.75 104 VAL A N 1
ATOM 834 C CA . VAL A 1 104 ? -6.446 -4.357 -7.277 1.00 92.75 104 VAL A CA 1
ATOM 835 C C . VAL A 1 104 ? -6.908 -5.808 -7.199 1.00 92.75 104 VAL A C 1
ATOM 837 O O . VAL A 1 104 ? -8.095 -6.100 -7.352 1.00 92.75 104 VAL A O 1
ATOM 840 N N . LEU A 1 105 ? -5.966 -6.722 -6.970 1.00 93.88 105 LEU A N 1
ATOM 841 C CA . LEU A 1 105 ? -6.164 -8.172 -7.022 1.00 93.88 105 LEU A CA 1
ATOM 842 C C . LEU A 1 105 ? -5.466 -8.866 -5.844 1.00 93.88 105 LEU A C 1
ATOM 844 O O . LEU A 1 105 ? -4.560 -8.310 -5.226 1.00 93.88 105 LEU A O 1
ATOM 848 N N . ALA A 1 106 ? -5.866 -10.100 -5.531 1.00 93.94 106 ALA A N 1
ATOM 849 C CA . ALA A 1 106 ? -5.133 -10.924 -4.571 1.00 93.94 106 ALA A CA 1
ATOM 850 C C . ALA A 1 106 ? -3.868 -11.497 -5.228 1.00 93.94 106 ALA A C 1
ATOM 852 O O . ALA A 1 106 ? -3.930 -12.005 -6.349 1.00 93.94 106 ALA A O 1
ATOM 853 N N . ALA A 1 107 ? -2.734 -11.485 -4.523 1.00 92.19 107 ALA A N 1
ATOM 854 C CA . ALA A 1 107 ? -1.460 -11.902 -5.113 1.00 92.19 107 ALA A CA 1
ATOM 855 C C . ALA A 1 107 ? -1.451 -13.351 -5.583 1.00 92.19 107 ALA A C 1
ATOM 857 O O . ALA A 1 107 ? -0.964 -13.638 -6.671 1.00 92.19 107 ALA A O 1
ATOM 858 N N . ARG A 1 108 ? -2.097 -14.241 -4.829 1.00 91.00 108 ARG A N 1
ATOM 859 C CA . ARG A 1 108 ? -2.254 -15.659 -5.183 1.00 91.00 108 ARG A CA 1
ATOM 860 C C . ARG A 1 108 ? -2.927 -15.911 -6.541 1.00 91.00 108 ARG A C 1
ATOM 862 O O . ARG A 1 108 ? -2.861 -17.027 -7.043 1.00 91.00 108 ARG A O 1
ATOM 869 N N . ASP A 1 109 ? -3.637 -14.919 -7.082 1.00 87.94 109 ASP A N 1
ATOM 870 C CA . ASP A 1 109 ? -4.364 -15.040 -8.346 1.00 87.94 109 ASP A CA 1
ATOM 871 C C . ASP A 1 109 ? -3.532 -14.535 -9.546 1.00 87.94 109 ASP A C 1
ATOM 873 O O . ASP A 1 109 ? -3.934 -14.747 -10.690 1.00 87.94 109 ASP A O 1
ATOM 877 N N . VAL A 1 110 ? -2.393 -13.864 -9.307 1.00 85.62 110 VAL A N 1
ATOM 878 C CA . VAL A 1 110 ? -1.631 -13.116 -10.333 1.00 85.62 110 VAL A CA 1
ATOM 879 C C . VAL A 1 110 ? -0.122 -13.377 -10.287 1.00 85.62 110 VAL A C 1
ATOM 881 O O . VAL A 1 110 ? 0.535 -13.349 -11.326 1.00 85.62 110 VAL A O 1
ATOM 884 N N . ILE A 1 111 ? 0.447 -13.594 -9.103 1.00 80.38 111 ILE A N 1
ATOM 885 C CA . ILE A 1 111 ? 1.865 -13.911 -8.916 1.00 80.38 111 ILE A CA 1
ATOM 886 C C . ILE A 1 111 ? 2.021 -15.434 -8.993 1.00 80.38 111 ILE A C 1
ATOM 888 O O . ILE A 1 111 ? 1.384 -16.159 -8.229 1.00 80.38 111 ILE A O 1
ATOM 892 N N . GLU A 1 112 ? 2.831 -15.922 -9.934 1.00 68.94 112 GLU A N 1
ATOM 893 C CA . GLU A 1 112 ? 3.210 -17.339 -10.000 1.00 68.94 112 GLU A CA 1
ATOM 894 C C . GLU A 1 112 ? 4.332 -17.612 -8.976 1.00 68.94 112 GLU A C 1
ATOM 896 O O . GLU A 1 112 ? 5.334 -16.897 -8.974 1.00 68.94 112 GLU A O 1
ATOM 901 N N . ASP A 1 113 ? 4.148 -18.621 -8.111 1.00 55.88 113 ASP A N 1
ATOM 902 C CA . ASP A 1 113 ? 5.154 -19.114 -7.142 1.00 55.88 113 ASP A CA 1
ATOM 903 C C . ASP A 1 113 ? 6.411 -19.720 -7.806 1.00 55.88 113 ASP A C 1
ATOM 905 O O . ASP A 1 113 ? 6.268 -20.486 -8.795 1.00 55.88 113 ASP A O 1
#

Solvent-accessible surface area (backbone atoms only — not comparable to full-atom values): 6565 Å² total; per-residue (Å²): 108,48,43,39,33,43,34,50,89,94,47,78,49,81,47,79,40,51,57,71,59,39,54,52,53,53,50,49,46,59,74,72,63,62,61,68,68,61,50,49,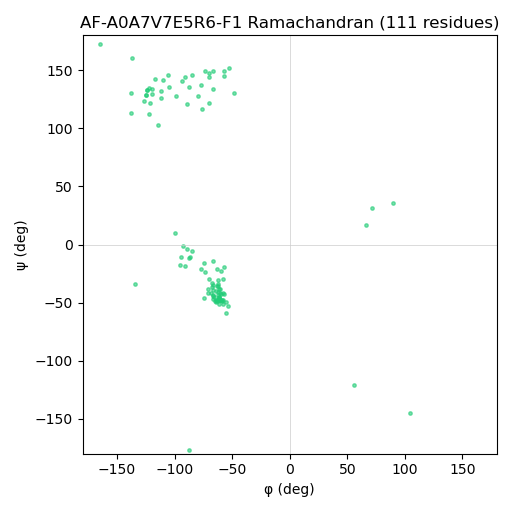57,50,28,54,50,51,51,52,57,54,71,72,49,55,84,90,70,58,52,74,64,55,52,49,52,45,52,52,26,51,42,47,54,51,47,51,39,51,65,40,56,70,95,73,64,37,34,89,76,41,34,27,39,35,46,40,97,84,69,83,49,71,49,80,45,47,29,88,81,75,57,84,132

Radius of gyration: 13.62 Å; Cα contacts (8 Å, |Δi|>4): 148; chains: 1; bounding box: 38×31×36 Å

Foldseek 3Di:
DAWEWEADPPDIDIDDDDPVRLVVLVVVCVVVVDDLVVLLVVLVVLVVVLVPDDPVRDDPVSVVSPRSSSSSNRCVQCVDDVVVRREDGYKYWYQDNVNPDIDIDHCVVPPDD

Mean predicted aligned error: 3.67 Å

Sequence (113 aa):
MKTVYFKSGDAEWKYEIDDEEHDQIIQGIIDDGTDFEEMLEESLEILRDISALEEDEMDEDDQIDQTVSVSFIWHYFNSLPIEKGRIDGDVVLVEDEDGAGVSVLAARDVIED

Secondary structure (DSSP, 8-state):
-EEEEEEETTEEEEEEE-HHHHHHHHHHHHHHT--HHHHHHHHHHHHHHHHTS-TTT--HHHHHHHHHHHHHHHHHHHHS-GGGT---S-EEEEE-TTSS-EEEEEGGGTS--